Protein AF-A0A0F2JMG3-F1 (afdb_monomer)

Solvent-accessible surface area (backbone atoms only — not comparable to full-atom values): 7344 Å² total; per-residue (Å²): 124,85,72,58,59,59,59,52,45,55,54,38,48,74,69,74,41,90,76,77,79,45,76,80,88,42,76,64,29,40,53,53,7,50,75,72,42,63,87,89,54,57,69,69,60,24,41,51,49,11,39,49,54,53,21,40,79,73,67,50,50,68,46,81,42,70,46,48,102,54,100,50,73,59,44,48,40,62,60,53,51,45,52,49,39,46,76,72,72,45,84,62,49,72,49,68,56,58,80,79,72,96,45,75,66,58,55,54,51,51,53,40,51,74,70,64,60,80,82,89,130

Foldseek 3Di:
DPCVVVVVVVVCVVVVHDDQFFDDQDPQLLVQLCVLDDPPDDSVLSNVLSSVVRSVVVPDQEAEDEADPDPDCRNCSLVVSCVSCVVVVRRHHYHYDYDPPPDPVVVVVVVVVVVPDDDDD

Secondary structure (DSSP, 8-state):
--SHHHHHHHHHHHTT---PPPPP--HHHHHHHHHHS-TTS-HHHHHHHHHHHHHHTTT--EEEEE--SSSSGGGGHHHHHHHHHHHTT---EEEEE--S-S-HHHHHHHHHHHTT-PPP-

Structure (mmCIF, N/CA/C/O backbone):
data_AF-A0A0F2JMG3-F1
#
_entry.id   AF-A0A0F2JMG3-F1
#
loop_
_atom_site.group_PDB
_atom_site.id
_atom_site.type_symbol
_atom_site.label_atom_id
_atom_site.label_alt_id
_atom_site.label_comp_id
_atom_site.label_asym_id
_atom_site.label_entity_id
_atom_site.label_seq_id
_atom_site.pdbx_PDB_ins_code
_atom_site.Cartn_x
_atom_site.Cartn_y
_atom_site.Cartn_z
_atom_site.occupancy
_atom_site.B_iso_or_equiv
_atom_site.auth_seq_id
_atom_site.auth_comp_id
_atom_site.auth_asym_id
_atom_site.auth_atom_id
_atom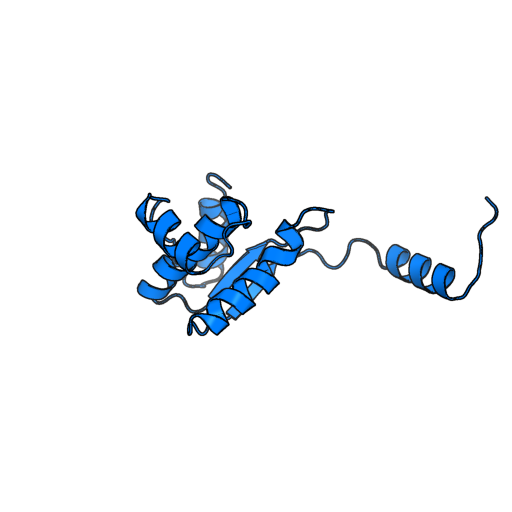_site.pdbx_PDB_model_num
ATOM 1 N N . MET A 1 1 ? 2.790 9.964 0.683 1.00 59.19 1 MET A N 1
ATOM 2 C CA . MET A 1 1 ? 2.170 11.286 0.438 1.00 59.19 1 MET A CA 1
ATOM 3 C C . MET A 1 1 ? 1.822 11.871 1.798 1.00 59.19 1 MET A C 1
ATOM 5 O O . MET A 1 1 ? 1.239 11.129 2.565 1.00 59.19 1 MET A O 1
ATOM 9 N N . GLY A 1 2 ? 2.245 13.101 2.123 1.00 74.69 2 GLY A N 1
ATOM 10 C CA . GLY A 1 2 ? 2.226 13.674 3.486 1.00 74.69 2 GLY A CA 1
ATOM 11 C C . GLY A 1 2 ? 0.853 13.699 4.172 1.00 74.69 2 GLY A C 1
ATOM 12 O O . GLY A 1 2 ? 0.440 12.705 4.745 1.00 74.69 2 GLY A O 1
ATOM 13 N N . ASN A 1 3 ? 0.139 14.825 4.107 1.00 83.44 3 ASN A N 1
ATOM 14 C CA . ASN A 1 3 ? -1.160 15.008 4.782 1.00 83.44 3 ASN A CA 1
ATOM 15 C C . ASN A 1 3 ? -2.372 14.741 3.870 1.00 83.44 3 ASN A C 1
ATOM 17 O O . ASN A 1 3 ? -3.495 15.099 4.207 1.00 83.44 3 ASN A O 1
ATOM 21 N N . ALA A 1 4 ? -2.156 14.127 2.702 1.00 83.56 4 ALA A N 1
ATOM 22 C CA . ALA A 1 4 ? -3.226 13.840 1.742 1.00 83.56 4 ALA A CA 1
ATOM 23 C C . ALA A 1 4 ? -4.301 12.904 2.320 1.00 83.56 4 ALA A C 1
ATOM 25 O O . ALA A 1 4 ? -5.471 13.029 1.969 1.00 83.56 4 ALA A O 1
ATOM 26 N N . TRP A 1 5 ? -3.913 12.015 3.240 1.00 86.38 5 TRP A N 1
ATOM 27 C CA . TRP A 1 5 ? -4.833 11.115 3.935 1.00 86.38 5 TRP A CA 1
ATOM 28 C C . TRP A 1 5 ? -5.926 11.866 4.703 1.00 86.38 5 TRP A C 1
ATOM 30 O O . TRP A 1 5 ? -7.029 11.353 4.769 1.00 86.38 5 TRP A O 1
ATOM 40 N N . ILE A 1 6 ? -5.665 13.086 5.198 1.00 89.44 6 ILE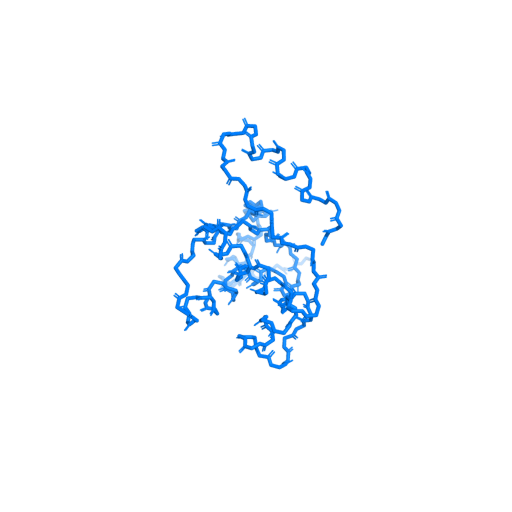 A N 1
ATOM 41 C CA . ILE A 1 6 ? -6.665 13.897 5.912 1.00 89.44 6 ILE A CA 1
ATOM 42 C C . ILE A 1 6 ? -7.833 14.218 4.978 1.00 89.44 6 ILE A C 1
ATOM 44 O O . ILE A 1 6 ? -8.986 13.963 5.300 1.00 89.44 6 ILE A O 1
ATOM 48 N N . VAL A 1 7 ? -7.530 14.728 3.780 1.00 88.38 7 VAL A N 1
ATOM 49 C CA . VAL A 1 7 ? -8.553 15.079 2.782 1.00 88.38 7 VAL A CA 1
ATOM 50 C C . VAL A 1 7 ? -9.291 13.835 2.292 1.00 88.38 7 VAL A C 1
ATOM 52 O O . VAL A 1 7 ? -10.509 13.860 2.145 1.00 88.38 7 VAL A O 1
ATOM 55 N N . ILE A 1 8 ? -8.557 12.747 2.051 1.00 86.81 8 ILE A N 1
ATOM 56 C CA . ILE A 1 8 ? -9.124 11.485 1.568 1.00 86.81 8 ILE A CA 1
ATOM 57 C C . ILE A 1 8 ? -10.049 10.867 2.624 1.00 86.81 8 ILE A C 1
ATOM 59 O O . ILE A 1 8 ? -11.158 10.460 2.291 1.00 86.81 8 ILE A O 1
ATOM 63 N N . GLN A 1 9 ? -9.629 10.850 3.889 1.00 90.00 9 GLN A N 1
ATOM 64 C CA . GLN A 1 9 ? -10.440 10.376 5.005 1.00 90.00 9 GLN A CA 1
ATOM 65 C C . GLN A 1 9 ? -11.728 11.189 5.117 1.00 90.00 9 GLN A C 1
ATOM 67 O O . GLN A 1 9 ? -12.806 10.609 5.069 1.00 90.00 9 GLN A O 1
ATOM 72 N N . THR A 1 10 ? -11.635 12.522 5.179 1.00 91.69 10 THR A N 1
ATOM 73 C CA . THR A 1 10 ? -12.822 13.384 5.293 1.00 91.69 10 THR A CA 1
ATOM 74 C C . THR A 1 10 ? -13.790 13.187 4.122 1.00 91.69 10 THR A C 1
ATOM 76 O O . THR A 1 10 ? -15.006 13.209 4.316 1.00 91.69 10 THR A O 1
ATOM 79 N N . LEU A 1 11 ? -13.278 12.967 2.906 1.00 89.56 11 LEU A N 1
ATOM 80 C CA . LEU A 1 11 ? -14.102 12.666 1.736 1.00 89.56 11 LEU A CA 1
ATOM 81 C C . LEU A 1 11 ? -14.874 11.350 1.905 1.00 89.56 11 LEU A C 1
ATOM 83 O O . LEU A 1 11 ? -16.080 11.327 1.680 1.00 89.56 11 LEU A O 1
ATOM 87 N N . PHE A 1 12 ? -14.199 10.271 2.302 1.00 90.19 12 PHE A N 1
ATOM 88 C CA . PHE A 1 12 ? -14.834 8.965 2.487 1.00 90.19 12 PHE A CA 1
ATOM 89 C C . PHE A 1 12 ? -15.815 8.945 3.663 1.00 90.19 12 PHE A C 1
ATOM 91 O O . PHE A 1 12 ? -16.927 8.443 3.515 1.00 90.19 12 PHE A O 1
ATOM 98 N N . GLU A 1 13 ? -15.467 9.577 4.782 1.00 90.56 13 GLU A N 1
ATOM 99 C CA . GLU A 1 13 ? -16.369 9.732 5.929 1.00 90.56 13 GLU A CA 1
ATOM 100 C C . GLU A 1 13 ? -17.635 10.512 5.542 1.00 90.56 13 GLU A C 1
ATOM 102 O O . GLU A 1 13 ? -18.739 10.138 5.932 1.00 90.56 13 GLU A O 1
ATOM 107 N N . SER A 1 14 ? -17.509 11.545 4.697 1.00 91.44 14 SER A N 1
ATOM 108 C CA . SER A 1 14 ? -18.660 12.302 4.170 1.00 91.44 14 SER A CA 1
ATOM 109 C C . SER A 1 14 ? -19.568 11.463 3.262 1.00 91.44 14 SER A C 1
ATOM 111 O O . SER A 1 14 ? -20.745 11.779 3.103 1.00 91.44 14 SER A O 1
ATOM 113 N N . LEU A 1 15 ? -19.031 10.394 2.669 1.00 91.62 15 LEU A N 1
ATOM 114 C CA . LEU A 1 15 ? -19.773 9.393 1.898 1.00 91.62 15 LEU A CA 1
ATOM 115 C C . LEU A 1 15 ? -20.282 8.234 2.771 1.00 91.62 15 LEU A C 1
ATOM 117 O O . LEU A 1 15 ? -20.791 7.251 2.237 1.00 91.62 15 LEU A O 1
ATOM 121 N N . ASN A 1 16 ? -20.173 8.357 4.098 1.00 92.38 16 ASN A N 1
ATOM 122 C CA . ASN A 1 16 ? -20.582 7.350 5.072 1.00 92.38 16 ASN A CA 1
ATOM 123 C C . ASN A 1 16 ? -19.822 6.015 4.918 1.00 92.38 16 ASN A C 1
ATOM 125 O O . ASN A 1 16 ? -20.373 4.944 5.177 1.00 92.38 16 ASN A O 1
ATOM 129 N N . VAL A 1 17 ? -18.560 6.094 4.480 1.00 91.62 17 VAL A N 1
ATOM 130 C CA . VAL A 1 17 ? -17.609 4.977 4.425 1.00 91.62 17 VAL A CA 1
ATOM 131 C C . VAL A 1 17 ? -16.762 4.989 5.697 1.00 91.62 17 VAL A C 1
ATOM 133 O O . VAL A 1 17 ? -16.253 6.037 6.094 1.00 91.62 17 VAL A O 1
ATOM 136 N N . GLU A 1 18 ? -16.599 3.830 6.332 1.00 91.56 18 GLU A N 1
ATOM 137 C CA . GLU A 1 18 ? -15.701 3.670 7.478 1.00 91.56 18 GLU A CA 1
ATOM 138 C C . GLU A 1 18 ? -14.242 3.662 7.005 1.00 91.56 18 GLU A C 1
ATOM 140 O O . GLU A 1 18 ? -13.869 2.908 6.107 1.00 91.56 18 GLU A O 1
ATOM 145 N N . VAL A 1 19 ? -13.412 4.528 7.590 1.00 92.81 19 VAL A N 1
ATOM 146 C CA . VAL A 1 19 ? -12.015 4.700 7.179 1.00 92.81 19 VAL A CA 1
ATOM 147 C C . VAL A 1 19 ? -11.087 4.279 8.306 1.00 92.81 19 VAL A C 1
ATOM 149 O O . VAL A 1 19 ? -11.061 4.892 9.372 1.00 92.81 19 VAL A O 1
ATOM 152 N N . VAL A 1 20 ? -10.254 3.277 8.036 1.00 93.81 20 VAL A N 1
ATOM 153 C CA . VAL A 1 20 ? -9.166 2.875 8.931 1.00 93.81 20 VAL A CA 1
ATOM 154 C C . VAL A 1 20 ? -7.888 3.592 8.515 1.00 93.81 20 VAL A C 1
ATOM 156 O O . VAL A 1 20 ? -7.354 3.370 7.427 1.00 93.81 20 VAL A O 1
ATOM 159 N N . VAL A 1 21 ? -7.369 4.442 9.400 1.00 92.06 21 VAL A N 1
ATOM 160 C CA . VAL A 1 21 ? -6.059 5.072 9.214 1.00 92.06 21 VAL A CA 1
ATOM 161 C C . VAL A 1 21 ? -5.000 4.199 9.899 1.00 92.06 21 VAL A C 1
ATOM 163 O O . VAL A 1 21 ? -5.053 4.031 11.119 1.00 92.06 21 VAL A O 1
ATOM 166 N N . PRO A 1 22 ? -4.030 3.627 9.160 1.00 89.94 22 PRO A N 1
ATOM 167 C CA . PRO A 1 22 ? -2.958 2.850 9.769 1.00 89.94 22 PRO A CA 1
ATOM 168 C C . PRO A 1 22 ? -2.104 3.735 10.696 1.00 89.94 22 PRO A C 1
ATOM 170 O O . PRO A 1 22 ? -2.060 4.959 10.530 1.00 89.94 22 PRO A O 1
ATOM 173 N N . PRO A 1 23 ? -1.405 3.143 11.680 1.00 90.75 23 PRO A N 1
ATOM 174 C CA . PRO A 1 23 ? -0.527 3.893 12.566 1.00 90.75 23 PRO A CA 1
ATOM 175 C C . PRO A 1 23 ? 0.578 4.616 11.784 1.00 90.75 23 PRO A C 1
ATOM 177 O O . PRO A 1 23 ? 0.915 4.274 10.652 1.00 90.75 23 PRO A O 1
ATOM 180 N N . VAL A 1 24 ? 1.189 5.623 12.413 1.00 91.25 24 VAL A N 1
ATOM 181 C CA . VAL A 1 24 ? 2.312 6.348 11.806 1.00 91.25 24 VAL A CA 1
ATOM 182 C C . VAL A 1 24 ? 3.439 5.377 11.449 1.00 91.25 24 VAL A C 1
ATOM 184 O O . VAL A 1 24 ? 3.877 4.588 12.290 1.00 91.25 24 VAL A O 1
ATOM 187 N N . ASN A 1 25 ? 3.937 5.495 10.212 1.00 92.44 25 ASN A N 1
ATOM 188 C CA . ASN A 1 25 ? 5.035 4.684 9.691 1.00 92.44 25 ASN A CA 1
ATOM 189 C C . ASN A 1 25 ? 6.175 4.566 10.707 1.00 92.44 25 ASN A C 1
ATOM 191 O O . ASN A 1 25 ? 6.763 5.560 11.143 1.00 92.44 25 ASN A O 1
ATOM 195 N N . SER A 1 26 ? 6.528 3.329 11.029 1.00 94.50 26 SER A N 1
ATOM 196 C CA . SER A 1 26 ? 7.558 3.014 12.008 1.00 94.50 26 SER A CA 1
ATOM 197 C C . SER A 1 26 ? 8.541 1.976 11.464 1.00 94.50 26 SER A C 1
ATOM 199 O O . SER A 1 26 ? 8.351 1.389 10.396 1.00 94.50 26 SER A O 1
ATOM 201 N N . LYS A 1 27 ? 9.601 1.685 12.231 1.00 95.62 27 LYS A N 1
ATOM 202 C CA . LYS A 1 27 ? 10.480 0.540 11.934 1.00 95.62 27 LYS A CA 1
ATOM 203 C C . LYS A 1 27 ? 9.697 -0.777 11.892 1.00 95.62 27 LYS A C 1
ATOM 205 O O . LYS A 1 27 ? 10.051 -1.665 11.126 1.00 95.62 27 LYS A O 1
ATOM 210 N N . ARG A 1 28 ? 8.630 -0.899 12.693 1.00 95.69 28 ARG A N 1
ATOM 211 C CA . ARG A 1 28 ? 7.737 -2.062 12.680 1.00 95.69 28 ARG A CA 1
ATOM 212 C C . ARG A 1 28 ? 7.001 -2.161 11.347 1.00 95.69 28 ARG A C 1
ATOM 214 O O . ARG A 1 28 ? 7.077 -3.217 10.731 1.00 95.69 28 ARG A O 1
ATOM 221 N N . THR A 1 29 ? 6.388 -1.072 10.885 1.00 96.06 29 THR A N 1
ATOM 222 C CA . THR A 1 29 ? 5.701 -0.993 9.584 1.00 96.06 29 THR A CA 1
ATOM 223 C C . THR A 1 29 ? 6.630 -1.447 8.456 1.00 96.06 29 THR A C 1
ATOM 225 O O . THR A 1 29 ? 6.294 -2.339 7.680 1.00 96.06 29 THR A O 1
ATOM 228 N N . LEU A 1 30 ? 7.862 -0.925 8.426 1.00 96.19 30 LEU A N 1
ATOM 229 C CA . LEU A 1 30 ? 8.856 -1.325 7.429 1.00 96.19 30 LEU A CA 1
ATOM 230 C C . LEU A 1 30 ? 9.233 -2.811 7.528 1.00 96.19 30 LEU A C 1
ATOM 232 O O . LEU A 1 30 ? 9.330 -3.490 6.505 1.00 96.19 30 LEU A O 1
ATOM 236 N N . ASN A 1 31 ? 9.447 -3.326 8.740 1.00 96.25 31 ASN A N 1
ATOM 237 C CA . ASN A 1 31 ? 9.791 -4.732 8.953 1.00 96.25 31 ASN A CA 1
ATOM 238 C C . ASN A 1 31 ? 8.662 -5.670 8.511 1.00 96.25 31 ASN A C 1
ATOM 240 O O . ASN A 1 31 ? 8.948 -6.721 7.943 1.00 96.25 31 ASN A O 1
ATOM 244 N N . LEU A 1 32 ? 7.401 -5.298 8.752 1.00 95.69 32 LEU A N 1
ATOM 245 C CA . LEU A 1 32 ? 6.236 -6.064 8.312 1.00 95.69 32 LEU A CA 1
ATOM 246 C C . LEU A 1 32 ? 6.194 -6.166 6.787 1.00 95.69 32 LEU A C 1
ATOM 248 O O . LEU A 1 32 ? 6.176 -7.272 6.256 1.00 95.69 32 LEU A O 1
ATOM 252 N N . GLY A 1 33 ? 6.280 -5.040 6.078 1.00 94.62 33 GLY A N 1
ATOM 253 C CA . GLY A 1 33 ? 6.237 -5.073 4.618 1.00 94.62 33 GLY A CA 1
ATOM 254 C C . GLY A 1 33 ? 7.476 -5.686 3.968 1.00 94.62 33 GLY A C 1
ATOM 255 O O . GLY A 1 33 ? 7.358 -6.360 2.950 1.00 94.62 33 GLY A O 1
ATOM 256 N N . THR A 1 34 ? 8.657 -5.552 4.584 1.00 95.25 34 THR A N 1
ATOM 257 C CA . THR A 1 34 ? 9.890 -6.196 4.089 1.00 95.25 34 THR A CA 1
ATOM 258 C C . THR A 1 34 ? 9.782 -7.723 4.088 1.00 95.25 34 THR A C 1
ATOM 260 O O . THR A 1 34 ? 10.363 -8.358 3.216 1.00 95.25 34 THR A O 1
ATOM 263 N N . ARG A 1 35 ? 9.025 -8.319 5.023 1.00 94.38 35 ARG A N 1
ATOM 264 C CA . ARG A 1 35 ? 8.815 -9.778 5.082 1.00 94.38 35 ARG A CA 1
ATOM 265 C C . ARG A 1 35 ? 7.982 -10.318 3.919 1.00 94.38 35 ARG A C 1
ATOM 267 O O . ARG A 1 35 ? 8.156 -11.480 3.576 1.00 94.38 35 ARG A O 1
ATOM 274 N N . LEU A 1 36 ? 7.091 -9.502 3.353 1.00 91.88 36 LEU A N 1
ATOM 275 C CA . LEU A 1 36 ? 6.213 -9.897 2.245 1.00 91.88 36 LEU A CA 1
ATOM 276 C C . LEU A 1 36 ? 6.741 -9.454 0.875 1.00 91.88 36 LEU A C 1
ATOM 278 O O . LEU A 1 36 ? 6.412 -10.045 -0.147 1.00 91.88 36 LEU A O 1
ATOM 282 N N . SER A 1 37 ? 7.552 -8.400 0.831 1.00 91.00 37 SER A N 1
ATOM 283 C CA . SER A 1 37 ? 8.062 -7.843 -0.419 1.00 91.00 37 SER 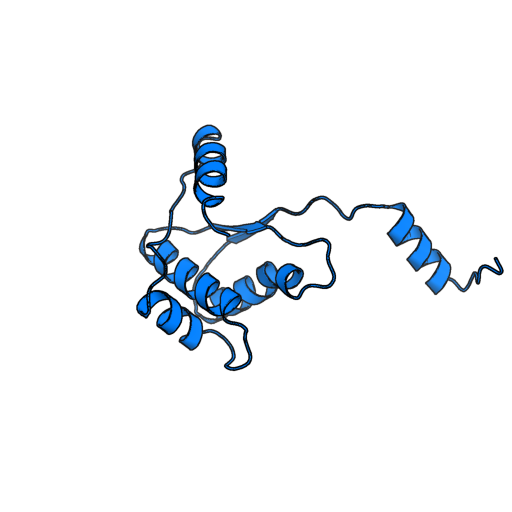A CA 1
ATOM 284 C C . SER A 1 37 ? 9.356 -8.515 -0.893 1.00 91.00 37 SER A C 1
ATOM 286 O O . SER A 1 37 ? 10.198 -8.860 -0.059 1.00 91.00 37 SER A O 1
ATOM 288 N N . PRO A 1 38 ? 9.632 -8.526 -2.208 1.00 86.69 38 PRO A N 1
ATOM 289 C CA . PRO A 1 38 ? 10.969 -8.798 -2.723 1.00 86.69 38 PRO A CA 1
ATOM 290 C C . PRO A 1 38 ? 12.022 -7.833 -2.158 1.00 86.69 38 PRO A C 1
ATOM 292 O O . PRO A 1 38 ? 11.763 -6.644 -1.954 1.00 86.69 38 PRO A O 1
ATOM 295 N N . GLU A 1 39 ? 13.251 -8.314 -1.981 1.00 86.75 39 GLU A N 1
ATOM 296 C CA . GLU A 1 39 ? 14.367 -7.498 -1.480 1.00 86.75 39 GLU A CA 1
ATOM 297 C C . GLU A 1 39 ? 14.630 -6.281 -2.384 1.00 86.75 39 GLU A C 1
ATOM 299 O O . GLU A 1 39 ? 14.767 -5.160 -1.887 1.00 86.75 39 GLU A O 1
ATOM 304 N N . SER A 1 40 ? 14.513 -6.475 -3.700 1.00 87.88 40 SER A N 1
ATOM 305 C CA . SER A 1 40 ? 14.638 -5.443 -4.733 1.00 87.88 40 SER A CA 1
ATOM 306 C C . SER A 1 40 ? 13.479 -4.438 -4.782 1.00 87.88 40 SER A C 1
ATOM 308 O O . SER A 1 40 ? 13.519 -3.496 -5.577 1.00 87.88 40 SER A O 1
ATOM 310 N N . ALA A 1 41 ? 12.413 -4.630 -3.997 1.00 86.38 41 ALA A N 1
ATOM 311 C CA . ALA A 1 41 ? 11.312 -3.681 -3.961 1.00 86.38 41 ALA A CA 1
ATOM 312 C C . ALA A 1 41 ? 11.746 -2.374 -3.286 1.00 86.38 41 ALA A C 1
ATOM 314 O O . ALA A 1 41 ? 12.418 -2.353 -2.249 1.00 86.38 41 ALA A O 1
ATOM 315 N N . CYS A 1 42 ? 11.328 -1.259 -3.875 1.00 87.62 42 CYS A N 1
ATOM 316 C CA . CYS A 1 42 ? 11.601 0.061 -3.333 1.00 87.62 42 CYS A CA 1
ATOM 317 C C . CYS A 1 42 ? 10.862 0.293 -2.007 1.00 87.62 42 CYS A C 1
ATOM 319 O O . CYS A 1 42 ? 9.786 -0.256 -1.760 1.00 87.62 42 CYS A O 1
ATOM 321 N N . LEU A 1 43 ? 11.418 1.188 -1.192 1.00 90.88 43 LEU A N 1
ATOM 322 C CA . LEU A 1 43 ? 10.908 1.524 0.136 1.00 90.88 43 LEU A CA 1
ATOM 323 C C . LEU A 1 43 ? 9.402 1.866 0.195 1.00 90.88 43 LEU A C 1
ATOM 325 O O . LEU A 1 43 ? 8.754 1.396 1.127 1.00 90.88 43 LEU A O 1
ATOM 329 N N . PRO A 1 44 ? 8.809 2.616 -0.760 1.00 88.75 44 PRO A N 1
ATOM 330 C CA . PRO A 1 44 ? 7.385 2.949 -0.698 1.00 88.75 44 PRO A CA 1
ATOM 331 C C . PRO A 1 44 ? 6.468 1.723 -0.703 1.00 88.75 44 PRO A C 1
ATOM 333 O O . PRO A 1 44 ? 5.548 1.663 0.100 1.00 88.75 44 PRO A O 1
ATOM 336 N N . LEU A 1 45 ? 6.767 0.724 -1.539 1.00 90.00 45 LEU A N 1
ATOM 337 C CA . LEU A 1 45 ? 5.978 -0.510 -1.621 1.00 90.00 45 LEU A CA 1
ATOM 338 C C . LEU A 1 45 ? 6.062 -1.297 -0.307 1.00 90.00 45 LEU A C 1
ATOM 340 O O . LEU A 1 45 ? 5.061 -1.780 0.208 1.00 90.00 45 LEU A O 1
ATOM 344 N N . LYS A 1 46 ? 7.257 -1.360 0.293 1.00 93.31 46 LYS A N 1
ATOM 345 C CA . LYS A 1 46 ? 7.458 -2.002 1.601 1.00 93.31 46 LYS A CA 1
ATOM 346 C C . LYS A 1 46 ? 6.654 -1.305 2.697 1.00 93.31 46 LYS A C 1
ATOM 348 O O . LYS A 1 46 ? 6.049 -1.965 3.530 1.00 93.31 46 LYS A O 1
ATOM 353 N N . LEU A 1 47 ? 6.618 0.025 2.706 1.00 93.69 47 LEU A N 1
ATOM 354 C CA . LEU A 1 47 ? 5.815 0.758 3.685 1.00 93.69 47 LEU A CA 1
ATOM 355 C C . LEU A 1 47 ? 4.312 0.565 3.455 1.00 93.69 47 LEU A C 1
ATOM 357 O O . LEU A 1 47 ? 3.593 0.371 4.427 1.00 93.69 47 LEU A O 1
ATOM 361 N N . ASN A 1 48 ? 3.846 0.563 2.204 1.00 92.62 48 ASN A N 1
ATOM 362 C CA . ASN A 1 48 ? 2.445 0.297 1.872 1.00 92.62 48 ASN A CA 1
ATOM 363 C C . ASN A 1 48 ? 1.988 -1.066 2.401 1.00 92.62 48 ASN A C 1
ATOM 365 O O . ASN A 1 48 ? 1.044 -1.117 3.179 1.00 92.62 48 ASN A O 1
ATOM 369 N N . LEU A 1 49 ? 2.714 -2.143 2.084 1.00 94.25 49 LEU A N 1
ATOM 370 C CA . LEU A 1 49 ? 2.401 -3.488 2.583 1.00 94.25 49 LEU A CA 1
ATOM 371 C C . LEU A 1 49 ? 2.364 -3.546 4.116 1.00 94.25 49 LEU A C 1
ATOM 373 O O . LEU A 1 49 ? 1.471 -4.156 4.697 1.00 94.25 49 LEU A O 1
ATOM 377 N N . GLY A 1 50 ? 3.313 -2.881 4.782 1.00 95.44 50 GLY A N 1
ATOM 378 C CA . GLY A 1 50 ? 3.315 -2.761 6.238 1.00 95.44 50 GLY A CA 1
ATOM 379 C C . GLY A 1 50 ? 2.058 -2.076 6.776 1.00 95.44 50 GLY A C 1
ATOM 380 O O . GLY A 1 50 ? 1.427 -2.589 7.697 1.00 95.44 50 GLY A O 1
ATOM 381 N N . ASN A 1 51 ? 1.674 -0.952 6.168 1.00 95.06 51 ASN A N 1
ATOM 382 C CA . ASN A 1 51 ? 0.471 -0.207 6.531 1.00 95.06 51 ASN A CA 1
ATOM 383 C C . ASN A 1 51 ? -0.802 -1.019 6.285 1.00 95.06 51 ASN A C 1
ATOM 385 O O . ASN A 1 51 ? -1.712 -0.962 7.106 1.00 95.06 51 ASN A O 1
ATOM 389 N N . TYR A 1 52 ? -0.863 -1.799 5.205 1.00 94.81 52 TYR A N 1
ATOM 390 C CA . TYR A 1 52 ? -2.000 -2.673 4.924 1.00 94.81 52 TYR A CA 1
ATOM 391 C C . TYR A 1 52 ? -2.153 -3.732 6.006 1.00 94.81 52 TYR A C 1
ATOM 393 O O . TYR A 1 52 ? -3.222 -3.835 6.587 1.00 94.81 52 TYR A O 1
ATOM 401 N N . ILE A 1 53 ? -1.076 -4.418 6.398 1.00 94.56 53 ILE A N 1
ATOM 402 C CA . ILE A 1 53 ? -1.116 -5.374 7.517 1.00 94.56 53 ILE A CA 1
ATOM 403 C C . ILE A 1 53 ? -1.600 -4.698 8.810 1.00 94.56 53 ILE A C 1
ATOM 405 O O . ILE A 1 53 ? -2.405 -5.253 9.558 1.00 94.56 53 ILE A O 1
ATOM 409 N N . GLU A 1 54 ? -1.099 -3.502 9.117 1.00 95.25 54 GLU A N 1
ATOM 410 C CA . GLU A 1 54 ? -1.500 -2.775 10.325 1.00 95.25 54 GLU A CA 1
ATOM 411 C C . GLU A 1 54 ? -2.961 -2.297 10.266 1.00 95.25 54 GLU A C 1
ATOM 413 O O . GLU A 1 54 ? -3.617 -2.257 11.308 1.00 95.25 54 GLU A O 1
ATOM 418 N N . ALA A 1 55 ? -3.493 -2.005 9.077 1.00 93.94 55 ALA A N 1
ATOM 419 C CA . ALA A 1 55 ? -4.911 -1.732 8.858 1.00 93.94 55 ALA A CA 1
ATOM 420 C C . ALA A 1 55 ? -5.772 -3.012 8.942 1.00 93.94 55 ALA A C 1
ATOM 422 O O . ALA A 1 55 ? -6.849 -2.968 9.531 1.00 93.94 55 ALA A O 1
ATOM 423 N N . ALA A 1 56 ? -5.284 -4.167 8.465 1.00 92.69 56 ALA A N 1
ATOM 424 C CA . ALA A 1 56 ? -5.948 -5.482 8.592 1.00 92.69 56 ALA A CA 1
ATOM 425 C C . ALA A 1 56 ? -6.270 -5.800 10.037 1.00 92.69 56 ALA A C 1
ATOM 427 O O . ALA A 1 56 ? -7.381 -6.177 10.392 1.00 92.69 56 ALA A O 1
ATOM 428 N N . ASN A 1 57 ? -5.263 -5.611 10.889 1.00 92.00 57 ASN A N 1
ATOM 429 C CA . ASN A 1 57 ? -5.363 -5.893 12.313 1.00 92.00 57 ASN A CA 1
ATOM 430 C C . ASN A 1 57 ? -6.364 -4.971 13.028 1.00 92.00 57 ASN A C 1
ATOM 432 O O . ASN A 1 57 ? -6.737 -5.250 14.163 1.00 92.00 57 ASN A O 1
ATOM 436 N N . GLN A 1 58 ? -6.777 -3.880 12.379 1.00 92.94 58 GLN A N 1
ATOM 437 C CA . GLN A 1 58 ? -7.806 -2.957 12.851 1.00 92.94 58 GLN A CA 1
ATOM 438 C C . GLN A 1 58 ? -9.178 -3.215 12.207 1.00 92.94 58 GLN A C 1
ATOM 440 O O . GLN A 1 58 ? -10.118 -2.490 12.505 1.00 92.94 58 GLN A O 1
ATOM 445 N N . GLY A 1 59 ? -9.308 -4.245 11.364 1.00 91.31 59 GLY A N 1
ATOM 446 C CA . GLY A 1 59 ? -10.567 -4.643 10.734 1.00 91.31 59 GLY A CA 1
ATOM 447 C C . GLY A 1 59 ? -10.783 -4.116 9.315 1.00 91.31 59 GLY A C 1
ATOM 448 O O . GLY A 1 59 ? -11.872 -4.296 8.785 1.00 91.31 59 GLY A O 1
ATOM 449 N N . ALA A 1 60 ? -9.784 -3.487 8.684 1.00 92.81 60 ALA A N 1
ATOM 450 C CA . ALA A 1 60 ? -9.908 -3.067 7.289 1.00 92.81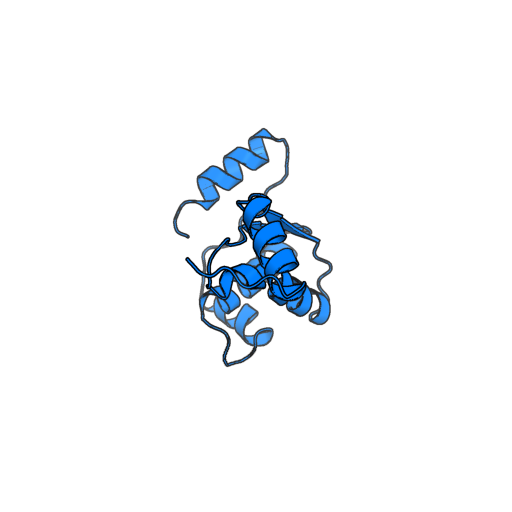 60 ALA A CA 1
ATOM 451 C C . ALA A 1 60 ? -9.924 -4.279 6.341 1.00 92.81 60 ALA A C 1
ATOM 453 O O . ALA A 1 60 ? -9.021 -5.114 6.408 1.00 92.81 60 ALA A O 1
ATOM 454 N N . ASP A 1 61 ? -10.889 -4.312 5.421 1.00 91.44 61 ASP A N 1
ATOM 455 C CA . ASP A 1 61 ? -11.062 -5.333 4.372 1.00 91.44 61 ASP A CA 1
ATOM 456 C C . ASP A 1 61 ? -10.797 -4.798 2.950 1.00 91.44 61 ASP A C 1
ATOM 458 O O . ASP A 1 61 ? -10.628 -5.560 1.999 1.00 91.44 61 ASP A O 1
ATOM 462 N N . THR A 1 62 ? -10.711 -3.474 2.806 1.00 91.94 62 THR A N 1
ATOM 463 C CA . THR A 1 62 ? -10.605 -2.793 1.517 1.00 91.94 62 THR A CA 1
ATOM 464 C C . THR A 1 62 ? -9.454 -1.794 1.532 1.00 91.94 62 THR A C 1
ATOM 466 O O . THR A 1 62 ? -9.337 -0.949 2.421 1.00 91.94 62 THR A O 1
ATOM 469 N N . ILE A 1 63 ? -8.604 -1.856 0.511 1.00 91.50 63 ILE A N 1
ATOM 470 C CA . ILE A 1 63 ? -7.506 -0.923 0.272 1.00 91.50 63 ILE A CA 1
ATOM 471 C C . ILE A 1 63 ? -7.891 -0.006 -0.882 1.00 91.50 63 ILE A C 1
ATOM 473 O O . ILE A 1 63 ? -8.133 -0.453 -2.003 1.00 91.50 63 ILE A O 1
ATOM 477 N N . VAL A 1 64 ? -7.868 1.300 -0.629 1.00 88.56 64 VAL A N 1
ATOM 478 C CA . VAL A 1 64 ? -7.980 2.311 -1.681 1.00 88.56 64 VAL A CA 1
ATOM 479 C C . VAL A 1 64 ? -6.588 2.816 -2.030 1.00 88.56 64 VAL A C 1
ATOM 481 O O . VAL A 1 64 ? -5.883 3.370 -1.185 1.00 88.56 64 VAL A O 1
ATOM 484 N N . ILE A 1 65 ? -6.203 2.672 -3.295 1.00 86.44 65 ILE A N 1
ATOM 485 C CA . ILE A 1 65 ? -4.941 3.196 -3.815 1.00 86.44 65 ILE A CA 1
ATOM 486 C C . ILE A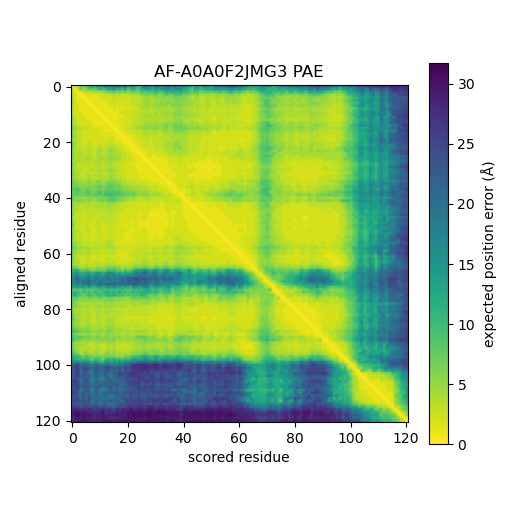 1 65 ? -5.202 4.056 -5.045 1.00 86.44 65 ILE A C 1
ATOM 488 O O . ILE A 1 65 ? -6.033 3.732 -5.890 1.00 86.44 65 ILE A O 1
ATOM 492 N N . THR A 1 66 ? -4.497 5.176 -5.166 1.00 78.38 66 THR A N 1
ATOM 493 C CA . THR A 1 66 ? -4.477 5.908 -6.430 1.00 78.38 66 THR A CA 1
ATOM 494 C C . THR A 1 66 ? -3.540 5.192 -7.383 1.00 78.38 66 THR A C 1
ATOM 496 O O . THR A 1 66 ? -2.419 4.851 -7.018 1.00 78.38 66 THR A O 1
ATOM 499 N N . GLY A 1 67 ? -3.984 4.953 -8.607 1.00 68.62 67 GLY A N 1
ATOM 500 C CA . GLY A 1 67 ? -3.059 4.534 -9.649 1.00 68.62 67 GLY A CA 1
ATOM 501 C C . GLY A 1 67 ? -2.453 5.744 -10.371 1.00 68.62 67 GLY A C 1
ATOM 502 O O . GLY A 1 67 ? -2.694 6.901 -10.008 1.00 68.62 67 GLY A O 1
ATOM 503 N N . GLY A 1 68 ? -1.605 5.497 -11.365 1.00 62.47 68 GLY A N 1
ATOM 504 C CA . GLY A 1 68 ? -0.839 6.535 -12.048 1.00 62.47 68 GLY A CA 1
ATOM 505 C C . GLY A 1 68 ? -0.873 6.409 -13.567 1.00 62.47 68 GLY A C 1
ATOM 506 O O . GLY A 1 68 ? -0.400 5.426 -14.125 1.00 62.47 68 GLY A O 1
ATOM 507 N N . ILE A 1 69 ? -1.282 7.484 -14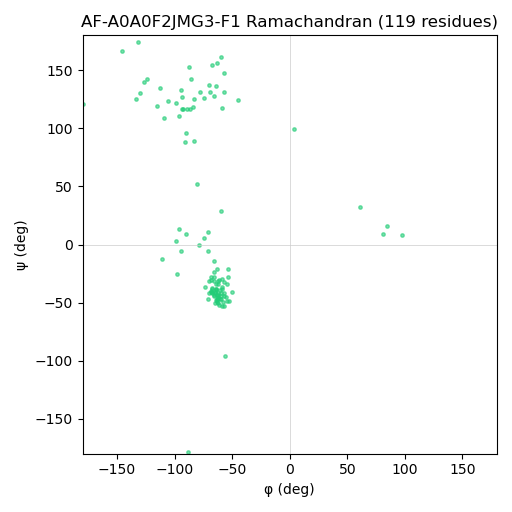.253 1.00 56.34 69 ILE A N 1
ATOM 508 C CA . ILE A 1 69 ? -1.183 7.642 -15.719 1.00 56.34 69 ILE A CA 1
ATOM 509 C C . ILE A 1 69 ? 0.244 8.082 -16.112 1.00 56.34 69 ILE A C 1
ATOM 511 O O . ILE A 1 69 ? 0.452 9.108 -16.760 1.00 56.34 69 ILE A O 1
ATOM 515 N N . GLY A 1 70 ? 1.269 7.362 -15.658 1.00 54.09 70 GLY A N 1
ATOM 516 C CA . GLY A 1 70 ? 2.669 7.726 -15.891 1.00 54.09 70 GLY A CA 1
ATOM 517 C C . GLY A 1 70 ? 3.576 6.508 -16.055 1.00 54.09 70 GLY A C 1
ATOM 518 O O . GLY A 1 70 ? 3.182 5.402 -15.705 1.00 54.09 70 GLY A O 1
ATOM 519 N N . PRO A 1 71 ? 4.822 6.678 -16.534 1.00 52.84 71 PRO A N 1
ATOM 520 C CA . PRO A 1 71 ? 5.773 5.577 -16.748 1.00 52.84 71 PRO A CA 1
ATOM 521 C C . PRO A 1 71 ? 6.315 4.969 -15.436 1.00 52.84 71 PRO A C 1
ATOM 523 O O . PRO A 1 71 ? 7.302 4.238 -15.441 1.00 52.84 71 PRO A O 1
ATOM 526 N N . CYS A 1 72 ? 5.723 5.322 -14.295 1.00 58.81 72 CYS A N 1
ATOM 527 C CA . CYS A 1 72 ? 6.204 4.963 -12.973 1.00 58.81 72 CYS A CA 1
ATOM 528 C C . CYS A 1 72 ? 5.682 3.580 -12.570 1.00 58.81 72 CYS A C 1
ATOM 530 O O . CYS A 1 72 ? 4.514 3.262 -12.787 1.00 58.81 72 CYS A O 1
ATOM 532 N N . ARG A 1 73 ? 6.521 2.794 -11.883 1.00 65.25 73 ARG A N 1
ATOM 533 C CA . ARG A 1 73 ? 6.145 1.501 -11.281 1.00 65.25 73 ARG A CA 1
ATOM 534 C C . ARG A 1 73 ? 4.921 1.608 -10.357 1.00 65.25 73 ARG A C 1
ATOM 536 O O . ARG A 1 73 ? 4.245 0.611 -10.155 1.00 65.25 73 ARG A O 1
ATOM 543 N N . PHE A 1 74 ? 4.618 2.806 -9.855 1.00 69.56 74 PHE A N 1
ATOM 544 C CA . PHE A 1 74 ? 3.446 3.102 -9.031 1.00 69.56 74 PHE A CA 1
ATOM 545 C C . PHE A 1 74 ? 2.113 2.691 -9.677 1.00 69.56 74 PHE A C 1
ATOM 547 O O . PHE A 1 74 ? 1.240 2.207 -8.972 1.00 69.56 74 PHE A O 1
ATOM 554 N N . GLY A 1 75 ? 1.977 2.783 -11.007 1.00 70.88 75 GLY A N 1
ATOM 555 C CA . GLY A 1 75 ? 0.765 2.312 -11.697 1.00 70.88 75 GLY A CA 1
ATOM 556 C C . GLY A 1 75 ? 0.529 0.800 -11.566 1.00 70.88 75 GLY A C 1
ATOM 557 O O . GLY A 1 75 ? -0.596 0.340 -11.685 1.00 70.88 75 GLY A O 1
ATOM 558 N N . TYR A 1 76 ? 1.573 0.023 -11.258 1.00 75.44 76 TYR A N 1
ATOM 559 C CA . TYR A 1 76 ? 1.468 -1.417 -11.005 1.00 75.44 76 TYR A CA 1
ATOM 560 C C . TYR A 1 76 ? 1.312 -1.762 -9.521 1.00 75.44 76 TYR A C 1
ATOM 562 O O . TYR A 1 76 ? 1.160 -2.937 -9.201 1.00 75.44 76 TYR A O 1
ATOM 570 N N . TYR A 1 77 ? 1.390 -0.790 -8.605 1.00 81.69 77 TYR A N 1
ATOM 571 C CA . TYR A 1 77 ? 1.373 -1.093 -7.171 1.00 81.69 77 TYR A CA 1
ATOM 572 C C . TYR A 1 77 ? 0.064 -1.740 -6.751 1.00 81.69 77 TYR A C 1
ATOM 574 O O . TYR A 1 77 ? 0.127 -2.750 -6.072 1.00 81.69 77 TYR A O 1
ATOM 582 N N . GLY A 1 78 ? -1.084 -1.245 -7.224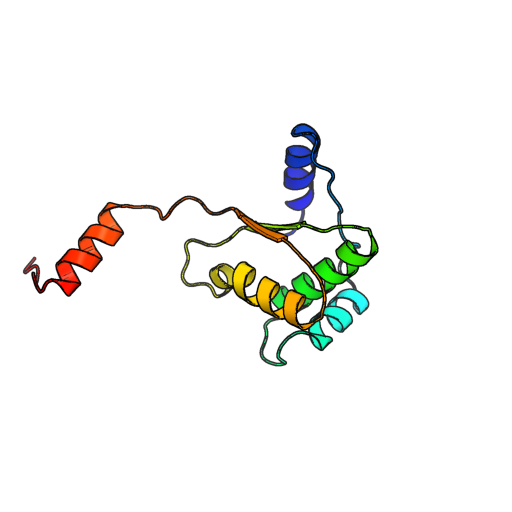 1.00 81.94 78 GLY A N 1
ATOM 583 C CA . GLY A 1 78 ? -2.378 -1.832 -6.868 1.00 81.94 78 GLY A CA 1
ATOM 584 C C . GLY A 1 78 ? -2.457 -3.328 -7.181 1.00 81.94 78 GLY A C 1
ATOM 585 O O . GLY A 1 78 ? -2.848 -4.114 -6.327 1.00 81.94 78 GLY A O 1
ATOM 586 N N . GLU A 1 79 ? -2.003 -3.738 -8.367 1.00 85.31 79 GLU A N 1
ATOM 587 C CA . GLU A 1 79 ? -1.996 -5.149 -8.775 1.00 85.31 79 GLU A CA 1
ATOM 588 C C . GLU A 1 79 ? -0.956 -5.976 -8.008 1.00 85.31 79 GLU A C 1
ATOM 590 O O . GLU A 1 79 ? -1.271 -7.042 -7.485 1.00 85.31 79 GLU A O 1
ATOM 595 N N . VAL A 1 80 ? 0.278 -5.472 -7.903 1.00 88.25 80 VAL A N 1
ATOM 596 C CA . VAL A 1 80 ? 1.379 -6.180 -7.231 1.00 88.25 80 VAL A CA 1
ATOM 597 C C . VAL A 1 80 ? 1.111 -6.328 -5.734 1.00 88.25 80 VAL A C 1
ATOM 599 O O . VAL A 1 80 ? 1.336 -7.390 -5.165 1.00 88.25 80 VAL A O 1
ATOM 602 N N . GLU A 1 81 ? 0.635 -5.272 -5.079 1.00 90.00 81 GLU A N 1
ATOM 603 C CA . GLU A 1 81 ? 0.288 -5.294 -3.660 1.00 90.00 81 GLU A CA 1
ATOM 604 C C . GLU A 1 81 ? -0.924 -6.202 -3.416 1.00 90.00 81 GLU A C 1
ATOM 606 O O . GLU A 1 81 ? -0.897 -6.955 -2.446 1.00 90.00 81 GLU A O 1
ATOM 611 N N . ARG A 1 82 ? -1.924 -6.233 -4.317 1.00 89.94 82 ARG A N 1
ATOM 612 C CA . ARG A 1 82 ? -3.039 -7.195 -4.233 1.00 89.94 82 ARG A CA 1
ATOM 613 C C . ARG A 1 82 ? -2.540 -8.636 -4.252 1.00 89.94 82 ARG A C 1
ATOM 615 O O . ARG A 1 82 ? -2.935 -9.427 -3.400 1.00 89.94 82 ARG A O 1
ATOM 622 N N . GLU A 1 83 ? -1.679 -8.979 -5.208 1.00 90.56 83 GLU A N 1
ATOM 623 C CA . GLU A 1 83 ? -1.146 -10.338 -5.337 1.00 90.56 83 GLU A CA 1
ATOM 624 C C . GLU A 1 83 ? -0.322 -10.736 -4.106 1.00 90.56 83 GLU A C 1
ATOM 626 O O . GLU A 1 83 ? -0.578 -11.781 -3.513 1.00 90.56 83 GLU A O 1
ATOM 631 N N . ILE A 1 84 ? 0.578 -9.859 -3.645 1.00 92.19 84 ILE A N 1
ATOM 632 C CA . ILE A 1 84 ? 1.392 -10.100 -2.444 1.00 92.19 84 ILE A CA 1
ATOM 633 C C . ILE A 1 84 ? 0.517 -10.308 -1.200 1.00 92.19 84 ILE A C 1
ATOM 635 O O . ILE A 1 84 ? 0.784 -11.208 -0.403 1.00 92.19 84 ILE A O 1
ATOM 639 N N . MET A 1 85 ? -0.511 -9.478 -1.004 1.00 91.31 85 MET A N 1
ATOM 640 C CA . MET A 1 85 ? -1.385 -9.579 0.169 1.00 91.31 85 MET A CA 1
ATOM 641 C C . MET A 1 85 ? -2.232 -10.856 0.134 1.00 91.31 85 MET A C 1
ATOM 643 O O . MET A 1 85 ? -2.347 -11.529 1.160 1.00 91.31 85 MET A O 1
ATOM 647 N N . ARG A 1 86 ? -2.740 -11.235 -1.046 1.00 91.38 86 ARG A N 1
ATOM 648 C CA . ARG A 1 86 ? -3.477 -12.489 -1.245 1.00 91.38 86 ARG A CA 1
ATOM 649 C C . ARG A 1 86 ? -2.604 -13.707 -0.951 1.00 91.38 86 ARG A C 1
ATOM 651 O O . ARG A 1 86 ? -3.027 -14.601 -0.224 1.00 91.38 86 ARG A O 1
ATOM 658 N N . ASP A 1 87 ? -1.378 -13.727 -1.466 1.00 91.88 87 ASP A N 1
ATOM 659 C CA . ASP A 1 87 ? -0.429 -14.822 -1.238 1.00 91.88 87 ASP A CA 1
ATOM 660 C C . ASP A 1 87 ? -0.007 -14.922 0.239 1.00 91.88 87 ASP A C 1
ATOM 662 O O . ASP A 1 87 ? 0.280 -16.008 0.743 1.00 91.88 87 ASP A O 1
ATOM 666 N N . ALA A 1 88 ? -0.026 -13.799 0.963 1.00 90.56 88 ALA A N 1
ATOM 667 C CA . ALA A 1 88 ? 0.196 -13.744 2.405 1.00 90.56 88 ALA A CA 1
ATOM 668 C C . ALA A 1 88 ? -1.032 -14.158 3.246 1.00 90.56 88 ALA A C 1
ATOM 670 O O . ALA A 1 88 ? -0.941 -14.172 4.476 1.00 90.56 88 ALA A O 1
ATOM 671 N N . GLY A 1 89 ? -2.153 -14.514 2.609 1.00 90.88 89 GLY A N 1
ATOM 672 C CA . GLY A 1 89 ? -3.372 -14.988 3.266 1.00 90.88 89 GLY A CA 1
ATOM 673 C C . GLY A 1 89 ? -4.311 -13.883 3.749 1.00 90.88 89 GLY A C 1
ATOM 674 O O . GLY A 1 89 ? -5.188 -14.163 4.564 1.00 90.88 89 GLY A O 1
ATOM 675 N N . TYR A 1 90 ? -4.136 -12.647 3.276 1.00 89.31 90 TYR A N 1
ATOM 676 C CA . TYR A 1 90 ? -5.078 -11.565 3.543 1.00 89.31 90 TYR A CA 1
ATOM 677 C C . TYR A 1 90 ? -6.098 -11.460 2.409 1.00 89.31 90 TYR A C 1
ATOM 679 O O . TYR A 1 90 ? -5.724 -11.338 1.242 1.00 89.31 90 TYR A O 1
ATOM 687 N N . ASP A 1 91 ? -7.379 -11.474 2.764 1.00 84.19 91 ASP A N 1
ATOM 688 C CA . ASP A 1 91 ? -8.483 -11.308 1.820 1.00 84.19 91 ASP A CA 1
ATOM 689 C C . ASP A 1 91 ? -8.844 -9.822 1.723 1.00 84.19 91 ASP A C 1
ATOM 691 O O . ASP A 1 91 ? -9.623 -9.304 2.521 1.00 84.19 91 ASP A O 1
ATOM 695 N N . TYR A 1 92 ? -8.167 -9.118 0.814 1.00 84.56 92 TYR A N 1
ATOM 696 C CA . TYR A 1 92 ? -8.351 -7.688 0.589 1.00 84.56 92 TYR A CA 1
ATOM 697 C C . TYR A 1 92 ? -8.970 -7.398 -0.764 1.00 84.56 92 TYR A C 1
ATOM 699 O O . TYR A 1 92 ? -8.449 -7.827 -1.798 1.00 84.56 92 TYR A O 1
ATOM 707 N N . GLU A 1 93 ? -9.956 -6.509 -0.764 1.00 86.38 93 GLU A N 1
ATOM 708 C CA . GLU A 1 93 ? -10.383 -5.827 -1.977 1.00 86.38 93 GLU A CA 1
ATOM 709 C C . GLU A 1 93 ? -9.481 -4.618 -2.240 1.00 86.38 93 GLU A C 1
ATOM 711 O O . GLU A 1 93 ? -9.312 -3.749 -1.387 1.00 86.38 93 GLU A O 1
ATOM 716 N N . VAL A 1 94 ? -8.877 -4.536 -3.429 1.00 85.56 94 VAL A N 1
ATOM 717 C CA . VAL A 1 94 ? -8.038 -3.385 -3.808 1.00 85.56 94 VAL A CA 1
ATOM 718 C C . VAL A 1 94 ? -8.754 -2.564 -4.865 1.00 85.56 94 VAL A C 1
ATOM 720 O O . VAL A 1 94 ? -8.831 -2.963 -6.031 1.00 85.56 94 VAL A O 1
ATOM 723 N N . VAL A 1 95 ? -9.217 -1.384 -4.459 1.00 85.94 95 VAL A N 1
ATOM 724 C CA . VAL A 1 95 ? -9.893 -0.411 -5.315 1.00 85.94 95 VAL A CA 1
ATOM 725 C C . VAL A 1 95 ? -8.882 0.622 -5.796 1.00 85.94 95 VAL A C 1
ATOM 727 O O . VAL A 1 95 ? -8.386 1.456 -5.033 1.00 85.94 95 VAL A O 1
ATOM 730 N N . THR A 1 96 ? -8.580 0.581 -7.091 1.00 80.94 96 THR A N 1
ATOM 731 C CA . THR A 1 96 ? -7.697 1.555 -7.731 1.00 80.94 96 THR A CA 1
ATOM 732 C C . THR A 1 96 ? -8.497 2.751 -8.240 1.00 80.94 96 THR A C 1
ATOM 734 O O . THR A 1 96 ? -9.328 2.625 -9.138 1.00 80.94 96 THR A O 1
ATOM 737 N N . LEU A 1 97 ? -8.227 3.933 -7.685 1.00 77.25 97 LEU A N 1
ATOM 738 C CA . LEU A 1 97 ? -8.799 5.191 -8.156 1.00 77.25 97 LEU A CA 1
ATOM 739 C C . LEU A 1 97 ? -7.887 5.800 -9.222 1.00 77.25 97 LEU A C 1
ATOM 741 O O . LEU A 1 97 ? -6.907 6.483 -8.913 1.00 77.25 97 LEU A O 1
ATOM 745 N N . GLU A 1 98 ? -8.220 5.544 -10.484 1.00 70.19 98 GLU A N 1
ATOM 746 C CA . GLU A 1 98 ? -7.568 6.133 -11.654 1.00 70.19 98 GLU A CA 1
ATOM 747 C C . GLU A 1 98 ? -8.581 6.851 -12.555 1.00 70.19 98 GLU A C 1
ATOM 749 O O . GLU A 1 98 ? -9.693 6.357 -12.759 1.00 70.19 98 GLU A O 1
ATOM 754 N N . PRO A 1 99 ? -8.214 7.996 -13.160 1.00 59.53 99 PRO A N 1
ATOM 755 C CA . PRO A 1 99 ? -8.998 8.564 -14.247 1.00 59.53 99 PRO A CA 1
ATOM 756 C C . PRO A 1 99 ? -8.978 7.601 -15.446 1.00 59.53 99 PRO A C 1
ATOM 758 O O . PRO A 1 99 ? -7.901 7.113 -15.804 1.00 59.53 99 PRO A O 1
ATOM 761 N N . PRO A 1 100 ? -10.117 7.351 -16.119 1.00 54.41 100 PRO A N 1
ATOM 762 C CA . PRO A 1 100 ? -10.163 6.465 -17.276 1.00 54.41 100 PRO A CA 1
ATOM 763 C C . PRO A 1 100 ? -9.210 6.984 -18.354 1.00 54.41 100 PRO A C 1
ATOM 765 O O . PRO A 1 100 ? -9.384 8.103 -18.835 1.00 54.41 100 PRO A O 1
ATOM 768 N N . ASN A 1 101 ? -8.193 6.165 -18.670 1.00 57.38 101 ASN A N 1
ATOM 769 C CA . ASN A 1 101 ? -7.221 6.290 -19.762 1.00 57.38 101 ASN A CA 1
ATOM 770 C C . ASN A 1 101 ? -7.384 7.577 -20.566 1.00 57.38 101 ASN A C 1
ATOM 772 O O . ASN A 1 101 ? -8.233 7.640 -21.455 1.00 57.38 101 ASN A O 1
ATOM 776 N N . GLY A 1 102 ? -6.557 8.577 -20.263 1.00 60.09 102 GLY A N 1
ATOM 777 C CA . GLY A 1 102 ? -6.672 9.955 -20.743 1.00 60.09 102 GLY A CA 1
ATOM 778 C C . GLY A 1 102 ? -6.628 10.213 -22.260 1.00 60.09 102 GLY A C 1
ATOM 779 O O . GLY A 1 102 ? -6.176 11.287 -22.633 1.00 60.09 102 GLY A O 1
ATOM 780 N N . SER A 1 103 ? -7.048 9.292 -23.144 1.00 63.78 103 SER A N 1
ATOM 781 C CA . SER A 1 103 ? -7.589 9.563 -24.487 1.00 63.78 103 SER A CA 1
ATOM 782 C C . SER A 1 103 ? -7.979 8.270 -25.243 1.00 63.78 103 SER A C 1
ATOM 784 O O . SER A 1 103 ? -7.110 7.468 -25.597 1.00 63.78 103 SER A O 1
ATOM 786 N N . LEU A 1 104 ? -9.254 8.120 -25.643 1.00 63.56 104 LEU A N 1
ATOM 787 C CA . LEU A 1 104 ? -9.711 7.133 -26.653 1.00 63.56 104 LEU A CA 1
ATOM 788 C C . LEU A 1 104 ? -8.935 7.246 -27.983 1.00 63.56 104 LEU A C 1
ATOM 790 O O . LEU A 1 104 ? -8.734 6.265 -28.704 1.00 63.56 104 LEU A O 1
ATOM 794 N N . LEU A 1 105 ? -8.442 8.449 -28.289 1.00 67.38 105 LEU A N 1
ATOM 795 C CA . LEU A 1 105 ? -7.627 8.744 -29.464 1.00 67.38 105 LEU A CA 1
ATOM 796 C C . LEU A 1 105 ? -6.279 8.002 -29.421 1.00 67.38 105 LEU A C 1
ATOM 798 O O . LEU A 1 105 ? -5.778 7.575 -30.463 1.00 67.38 105 LEU A O 1
ATOM 802 N N . GLY A 1 106 ? -5.707 7.821 -28.224 1.00 65.81 106 GLY A N 1
ATOM 803 C CA . GLY A 1 106 ? -4.451 7.099 -28.008 1.00 65.81 106 GLY A CA 1
ATOM 804 C C . GLY A 1 106 ? -4.575 5.605 -28.310 1.00 65.81 106 GLY A C 1
ATOM 805 O O . GLY A 1 106 ? -3.711 5.040 -28.984 1.00 65.81 106 GLY A O 1
ATOM 806 N N . LEU A 1 107 ? -5.687 4.987 -27.898 1.00 70.31 107 LEU A N 1
ATOM 807 C CA . LEU A 1 107 ? -6.007 3.594 -28.221 1.00 70.31 107 LEU A CA 1
ATOM 808 C C . LEU A 1 107 ? -6.203 3.409 -29.733 1.00 70.31 107 LEU A C 1
ATOM 810 O O . LEU A 1 107 ? -5.573 2.543 -30.337 1.00 70.31 107 LEU A O 1
ATOM 814 N N . ALA A 1 108 ? -6.982 4.285 -30.375 1.00 75.06 108 ALA A N 1
ATOM 815 C CA . ALA A 1 108 ? -7.205 4.235 -31.819 1.00 75.06 108 ALA A CA 1
ATOM 816 C C . ALA A 1 108 ? -5.907 4.429 -32.632 1.00 75.06 108 ALA A C 1
ATOM 818 O O . ALA A 1 108 ? -5.730 3.817 -33.685 1.00 75.06 108 ALA A O 1
ATOM 819 N N . LYS A 1 109 ? -4.965 5.252 -32.148 1.00 73.38 109 LYS A N 1
ATOM 820 C CA . LYS A 1 109 ? -3.648 5.448 -32.781 1.00 73.38 109 LYS A CA 1
ATOM 821 C C . LYS A 1 109 ? -2.780 4.183 -32.704 1.00 73.38 109 LYS A C 1
ATOM 823 O O . LYS A 1 109 ? -2.130 3.849 -33.689 1.00 73.38 109 LYS A O 1
ATOM 828 N N . ARG A 1 110 ? -2.823 3.450 -31.583 1.00 74.12 110 ARG A N 1
ATOM 829 C CA . ARG A 1 110 ? -2.122 2.162 -31.410 1.00 74.12 110 ARG A CA 1
ATOM 830 C C . ARG A 1 110 ? -2.739 1.047 -32.255 1.00 74.12 110 ARG A C 1
ATOM 832 O O . ARG A 1 110 ? -2.000 0.305 -32.891 1.00 74.12 110 ARG A O 1
ATOM 839 N N . ILE A 1 111 ? -4.070 0.978 -32.327 1.00 80.69 111 ILE A N 1
ATOM 840 C CA . ILE A 1 111 ? -4.780 0.014 -33.184 1.00 80.69 111 ILE A CA 1
ATOM 841 C C . ILE A 1 111 ? -4.440 0.254 -34.663 1.00 80.69 111 ILE A C 1
ATOM 843 O O . ILE A 1 111 ? -4.095 -0.689 -35.365 1.00 80.69 111 ILE A O 1
ATOM 847 N N . ARG A 1 112 ? -4.451 1.510 -35.134 1.00 75.25 112 ARG A N 1
ATOM 848 C CA . ARG A 1 112 ? -4.056 1.852 -36.516 1.00 75.25 112 ARG A CA 1
ATOM 849 C C . ARG A 1 112 ? -2.587 1.543 -36.821 1.00 75.25 112 ARG A C 1
ATOM 851 O O . ARG A 1 112 ? -2.284 1.037 -37.896 1.00 75.25 112 ARG A O 1
ATOM 858 N N . PHE A 1 113 ? -1.688 1.791 -35.866 1.00 75.19 113 PH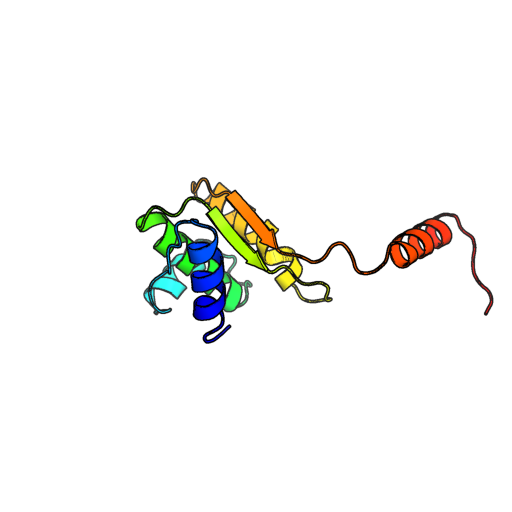E A N 1
ATOM 859 C CA . PHE A 1 113 ? -0.279 1.409 -35.985 1.00 75.19 113 PHE A CA 1
ATOM 860 C C . PHE A 1 113 ? -0.106 -0.112 -36.140 1.00 75.19 113 PHE A C 1
ATOM 862 O O . PHE A 1 113 ? 0.589 -0.553 -37.052 1.00 75.19 113 PHE A O 1
ATOM 869 N N . LEU A 1 114 ? -0.780 -0.910 -35.303 1.00 76.44 114 LEU A N 1
ATOM 870 C CA . LEU A 1 114 ? -0.763 -2.377 -35.395 1.00 76.44 114 LEU A CA 1
ATOM 871 C C . LEU A 1 114 ? -1.426 -2.893 -36.681 1.00 76.44 114 LEU A C 1
ATOM 873 O O . LEU A 1 114 ? -0.986 -3.895 -37.234 1.00 76.44 114 LEU A O 1
ATOM 877 N N . ALA A 1 115 ? -2.426 -2.177 -37.199 1.00 82.81 115 ALA A N 1
ATOM 878 C CA . ALA A 1 115 ? -3.061 -2.456 -38.486 1.00 82.81 115 ALA A CA 1
ATOM 879 C C . ALA A 1 115 ? -2.203 -2.053 -39.709 1.00 82.81 115 ALA A C 1
ATOM 881 O O . ALA A 1 115 ? -2.679 -2.129 -40.840 1.00 82.81 115 ALA A O 1
ATOM 882 N N . GLY A 1 116 ? -0.954 -1.610 -39.515 1.00 66.31 116 GLY A N 1
ATOM 883 C CA . GLY A 1 116 ? 0.014 -1.398 -40.596 1.00 66.31 116 GLY A CA 1
ATOM 884 C C . GLY A 1 116 ? -0.123 -0.086 -41.378 1.00 66.31 116 GLY A C 1
ATOM 885 O O . GLY A 1 116 ? 0.580 0.101 -42.371 1.00 66.31 116 GLY A O 1
ATOM 886 N N . THR A 1 117 ? -0.963 0.861 -40.948 1.00 60.91 117 THR A N 1
ATOM 887 C CA . THR A 1 117 ? -1.047 2.185 -41.592 1.00 60.91 117 THR A CA 1
ATOM 888 C C . THR A 1 117 ? 0.048 3.109 -41.048 1.00 60.91 117 THR A C 1
ATOM 890 O O . THR A 1 117 ? -0.132 3.810 -40.053 1.00 60.91 117 THR A O 1
ATOM 893 N N . LYS A 1 118 ? 1.228 3.091 -41.684 1.00 48.72 118 LYS A N 1
ATOM 894 C CA . LYS A 1 118 ? 2.312 4.054 -41.4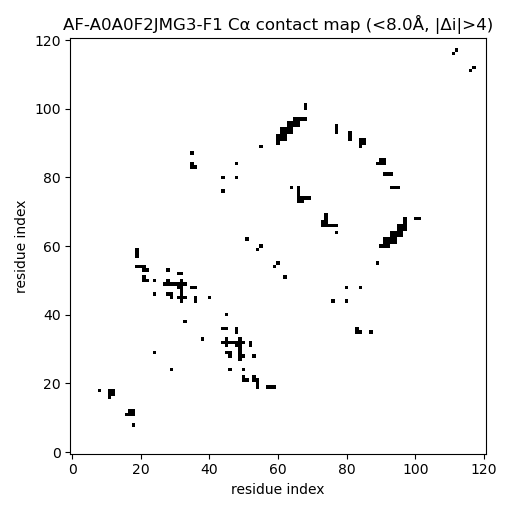16 1.00 48.72 118 LYS A CA 1
ATOM 895 C C . LYS A 1 118 ? 1.880 5.461 -41.845 1.00 48.72 118 LYS A C 1
ATOM 897 O O . LYS A 1 118 ? 1.488 5.663 -42.988 1.00 48.72 118 LYS A O 1
ATOM 902 N N . ILE A 1 119 ? 2.006 6.434 -40.944 1.00 55.28 119 ILE A N 1
ATOM 903 C CA . ILE A 1 119 ? 1.901 7.865 -41.264 1.00 55.28 119 ILE A CA 1
ATOM 904 C C . ILE A 1 119 ? 3.273 8.338 -41.757 1.00 55.28 119 ILE A C 1
ATOM 906 O O . ILE A 1 119 ? 4.259 8.238 -41.029 1.00 55.28 119 ILE A O 1
ATOM 910 N N . HIS A 1 120 ? 3.343 8.814 -42.998 1.00 47.75 120 HIS A N 1
ATOM 911 C CA . HIS A 1 120 ? 4.375 9.757 -43.422 1.00 47.75 120 HIS A CA 1
ATOM 912 C C . HIS A 1 120 ? 3.858 11.157 -43.087 1.00 47.75 120 HIS A C 1
ATOM 914 O O . HIS A 1 120 ? 2.806 11.551 -43.589 1.00 47.75 120 HIS A O 1
ATOM 920 N N . GLY A 1 121 ? 4.561 11.852 -42.195 1.00 40.41 121 GLY A N 1
ATOM 921 C CA . GLY A 1 121 ? 4.228 13.189 -41.707 1.00 40.41 121 GLY A CA 1
ATOM 922 C C . GLY A 1 121 ? 4.991 13.490 -40.436 1.00 40.41 121 GLY A C 1
ATOM 923 O O . GLY A 1 121 ? 4.445 13.162 -39.360 1.00 40.41 121 GLY A O 1
#

pLDDT: mean 82.72, std 13.26, range [40.41, 96.25]

Sequence (121 aa):
MGNAWIVIQTLFESLNVEVVVPPVNSKRTLNLGTRLSPESACLPLKLNLGNYIEAANQGADTIVITGGIGPCRFGYYGEVEREIMRDAGYDYEVVTLEPPNGSLLGLAKRIRFLAGTKIHG

Mean predicted aligned error: 9.11 Å

Radius of gyration: 18.18 Å; Cα contacts (8 Å, |Δi|>4): 113; chains: 1; bounding box: 35×30×56 Å

Nearest PDB structures (foldseek):
  2fqy-assembly1_A  TM=3.967E-01  e=3.073E-01  Treponema pallidum
  7zdk-assembly1_C  TM=4.021E-01  e=6.406E+00  Escherichia coli K-12